Protein AF-A0A2U8VM61-F1 (afdb_monomer_lite)

Radius of gyration: 25.07 Å; chains: 1; bounding box: 56×44×72 Å

Secondary structure (DSSP, 8-state):
-HHHHHHHHHHHHHHHHHHHTTSTT---PPPPPHHHHHHHHHHHHHHHHHHHHHHS-HHHHHHHHHHHHHHHHHHHTSPP-----PPP-----TTTTS-TTS-----

pLDDT: mean 72.66, std 9.45, range [46.72, 91.75]

Sequence (107 aa):
MSFLLRALLVIGVLSYLALKRGEPGTAAPALPSADAVAAALAAAAPAAIQAGAAALPPETRERVAREALAGLIRRAAQPVPELPEPASRDTLSATDRAPAWRGIEAR

Organism: NCBI:txid2202828

Foldseek 3Di:
DVVVVVVVVVVVVVVVVVVVVPDPDDDDDDDDDPVRVVVVCVVCVVVVVVVVLVVDDPVVNVVVVVVVVVVVVVVVPDPDPPDPDPPPPPPDDPVNVDPPPPDDPDD

Structure (mmCIF, N/CA/C/O backbone):
data_AF-A0A2U8VM61-F1
#
_entry.id   AF-A0A2U8VM61-F1
#
loop_
_atom_site.group_PDB
_atom_site.id
_atom_site.type_symbol
_atom_site.label_atom_id
_atom_site.label_alt_id
_atom_site.label_comp_id
_atom_site.label_asym_id
_atom_site.label_entity_id
_atom_site.label_seq_id
_atom_site.pdbx_PDB_ins_code
_atom_site.Cartn_x
_atom_site.Cartn_y
_atom_site.Cartn_z
_atom_site.occupancy
_atom_site.B_iso_or_equiv
_atom_site.auth_seq_id
_atom_site.auth_comp_id
_atom_site.auth_asym_id
_atom_site.auth_atom_id
_atom_site.pdbx_PDB_model_num
ATOM 1 N N . MET A 1 1 ? -8.334 -13.292 -4.483 1.00 53.03 1 MET A N 1
ATOM 2 C CA . MET A 1 1 ? -7.965 -12.444 -3.323 1.00 53.03 1 MET A CA 1
ATOM 3 C C . MET A 1 1 ? -7.426 -11.061 -3.715 1.00 53.03 1 MET A C 1
ATOM 5 O O . MET A 1 1 ? -7.712 -10.112 -3.002 1.00 53.03 1 MET A O 1
ATOM 9 N N . SER A 1 2 ? -6.714 -10.884 -4.841 1.00 72.62 2 SER A N 1
ATOM 10 C CA . SER A 1 2 ? -6.168 -9.563 -5.230 1.00 72.62 2 SER A CA 1
ATOM 11 C C . SER A 1 2 ? -7.210 -8.526 -5.684 1.00 72.62 2 SER A C 1
ATOM 13 O O . SER A 1 2 ? -6.924 -7.333 -5.650 1.00 72.62 2 SER A O 1
ATOM 15 N N . PHE A 1 3 ? -8.416 -8.952 -6.080 1.00 77.50 3 PHE A N 1
ATOM 16 C CA . PHE A 1 3 ? -9.480 -8.049 -6.539 1.00 77.50 3 PHE A CA 1
ATOM 17 C C . PHE A 1 3 ? -9.963 -7.094 -5.439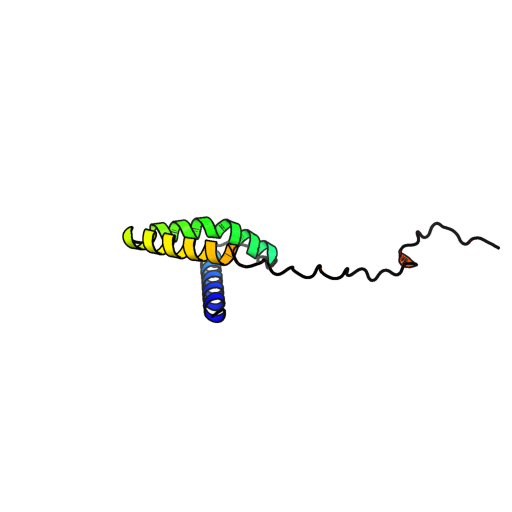 1.00 77.50 3 PHE A C 1
ATOM 19 O O . PHE A 1 3 ? -10.036 -5.894 -5.673 1.00 77.50 3 PHE A O 1
ATOM 26 N N . LEU A 1 4 ? -10.208 -7.603 -4.226 1.00 81.31 4 LEU A N 1
ATOM 27 C CA . LEU A 1 4 ? -10.630 -6.780 -3.085 1.00 81.31 4 LEU A CA 1
ATOM 28 C C . LEU A 1 4 ? -9.553 -5.766 -2.686 1.00 81.31 4 LEU A C 1
ATOM 30 O O . LEU A 1 4 ? -9.860 -4.614 -2.402 1.00 81.31 4 LEU A O 1
ATOM 34 N N . LEU A 1 5 ? -8.285 -6.181 -2.739 1.00 82.56 5 LEU A N 1
ATOM 35 C CA . LEU A 1 5 ? -7.132 -5.320 -2.473 1.00 82.56 5 LEU A CA 1
ATOM 36 C C . LEU A 1 5 ? -7.015 -4.193 -3.510 1.00 82.56 5 LEU A C 1
ATOM 38 O O . LEU A 1 5 ? -6.820 -3.036 -3.150 1.00 82.56 5 LEU A O 1
ATOM 42 N N . ARG A 1 6 ? -7.201 -4.515 -4.796 1.00 81.00 6 ARG A N 1
ATOM 43 C CA . ARG A 1 6 ? -7.240 -3.526 -5.884 1.00 81.00 6 ARG A CA 1
ATOM 44 C C . ARG A 1 6 ? -8.431 -2.579 -5.751 1.00 81.00 6 ARG A C 1
ATOM 46 O O . ARG A 1 6 ? -8.260 -1.382 -5.937 1.00 81.00 6 ARG A O 1
ATOM 53 N N . ALA A 1 7 ? -9.606 -3.093 -5.393 1.00 83.88 7 ALA A N 1
ATOM 54 C CA . ALA A 1 7 ? -10.804 -2.284 -5.196 1.00 83.88 7 ALA A CA 1
ATOM 55 C C . ALA A 1 7 ? -10.631 -1.295 -4.034 1.00 83.88 7 ALA A C 1
ATOM 57 O O . ALA A 1 7 ? -10.871 -0.106 -4.214 1.00 83.88 7 ALA A O 1
ATOM 58 N N . LEU A 1 8 ? -10.135 -1.755 -2.880 1.00 88.94 8 LEU A N 1
ATOM 59 C CA . LEU A 1 8 ? -9.836 -0.890 -1.734 1.00 88.94 8 LEU A CA 1
ATOM 60 C C . LEU A 1 8 ? -8.800 0.186 -2.077 1.00 88.94 8 LEU A C 1
ATOM 62 O O . LEU A 1 8 ? -8.976 1.340 -1.692 1.00 88.94 8 LEU A O 1
ATOM 66 N N . LEU A 1 9 ? -7.762 -0.165 -2.846 1.00 91.75 9 LEU A N 1
ATOM 67 C CA . LEU A 1 9 ? -6.761 0.793 -3.317 1.00 91.75 9 LEU A CA 1
ATOM 68 C C . LEU A 1 9 ? -7.395 1.883 -4.198 1.00 91.75 9 LEU A C 1
ATOM 70 O O . LEU A 1 9 ? -7.168 3.068 -3.971 1.00 91.75 9 LEU A O 1
ATOM 74 N N . VAL A 1 10 ? -8.217 1.492 -5.177 1.00 90.56 10 VAL A N 1
ATOM 75 C CA . VAL A 1 10 ? -8.906 2.425 -6.085 1.00 90.56 10 VAL A CA 1
ATOM 76 C C . VAL A 1 10 ? -9.850 3.343 -5.312 1.00 90.56 10 VAL A C 1
ATOM 78 O O . VAL A 1 10 ? -9.832 4.554 -5.523 1.00 90.56 10 VAL A O 1
ATOM 81 N N . ILE A 1 11 ? -10.634 2.787 -4.386 1.00 85.81 11 ILE A N 1
ATOM 82 C CA . ILE A 1 11 ? -11.560 3.554 -3.545 1.00 85.81 11 ILE A CA 1
ATOM 83 C C . ILE A 1 11 ? -10.788 4.582 -2.704 1.00 85.81 11 ILE A C 1
ATOM 85 O O . ILE A 1 11 ? -11.167 5.751 -2.671 1.00 85.81 11 ILE A O 1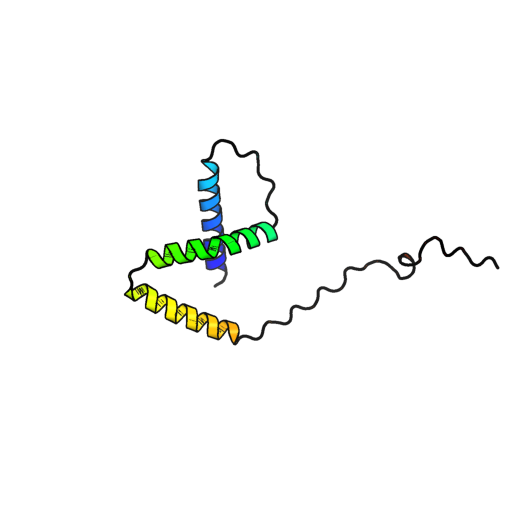
ATOM 89 N N . GLY A 1 12 ? -9.666 4.188 -2.093 1.00 87.19 12 GLY A N 1
ATOM 90 C CA . GLY A 1 12 ? -8.815 5.095 -1.319 1.00 87.19 12 GLY A CA 1
ATOM 91 C C . GLY A 1 12 ? -8.229 6.240 -2.152 1.00 87.19 12 GLY A C 1
ATOM 92 O O . GLY A 1 12 ? -8.288 7.397 -1.735 1.00 87.19 12 GLY A O 1
ATOM 93 N N . VAL A 1 13 ? -7.720 5.943 -3.354 1.00 88.38 13 VAL A N 1
ATOM 94 C CA . VAL A 1 13 ? -7.170 6.955 -4.277 1.00 88.38 13 VAL A CA 1
ATOM 95 C C . VAL A 1 13 ? -8.245 7.953 -4.711 1.00 88.38 13 VAL A C 1
ATOM 97 O O . VAL A 1 13 ? -8.001 9.160 -4.695 1.00 88.38 13 VAL A O 1
ATOM 100 N N . LEU A 1 14 ? -9.443 7.476 -5.059 1.00 82.25 14 LEU A N 1
ATOM 101 C CA . LEU A 1 14 ? -10.556 8.343 -5.454 1.00 82.25 14 LEU A CA 1
ATOM 102 C C . LEU A 1 14 ? -11.014 9.247 -4.302 1.00 82.25 14 LEU A C 1
ATOM 104 O O . LEU A 1 14 ? -11.244 10.434 -4.526 1.00 82.25 14 LEU A O 1
ATOM 108 N N . SER A 1 15 ? -11.081 8.731 -3.070 1.00 77.88 15 SER A N 1
ATOM 109 C CA . SER A 1 15 ? -11.381 9.545 -1.883 1.00 77.88 15 SER A CA 1
ATOM 110 C C . SER A 1 15 ? -10.319 10.615 -1.627 1.00 77.88 15 SER A C 1
ATOM 112 O O . SER A 1 15 ? -10.666 11.761 -1.348 1.00 77.88 15 SER A O 1
ATOM 114 N N . TYR A 1 16 ? -9.033 10.282 -1.759 1.00 80.81 16 TYR A N 1
ATOM 115 C CA . TYR A 1 16 ? -7.947 11.253 -1.603 1.00 80.81 16 TYR A CA 1
ATOM 116 C C . TYR A 1 16 ? -8.015 12.368 -2.656 1.00 80.81 16 TYR A C 1
ATOM 118 O O . TYR A 1 16 ? -7.913 13.550 -2.324 1.00 80.81 16 TYR A O 1
ATOM 126 N N . LEU A 1 17 ? -8.247 12.004 -3.921 1.00 79.50 17 LEU A N 1
ATOM 127 C CA . LEU A 1 17 ? -8.427 12.974 -5.002 1.00 79.50 17 LEU A CA 1
ATOM 128 C C . LEU A 1 17 ? -9.662 13.851 -4.779 1.00 79.50 17 LEU A C 1
ATOM 130 O O . LEU A 1 17 ? -9.601 15.049 -5.044 1.00 79.50 17 LEU A O 1
ATOM 134 N N . ALA A 1 18 ? -10.755 13.292 -4.256 1.00 77.31 18 ALA A N 1
ATOM 135 C CA . ALA A 1 18 ? -11.942 14.061 -3.897 1.00 77.31 18 ALA A CA 1
ATOM 136 C C . ALA A 1 18 ? -11.647 15.093 -2.795 1.00 77.31 18 ALA A C 1
ATOM 138 O O . ALA A 1 18 ? -12.078 16.237 -2.924 1.00 77.31 18 ALA A O 1
ATOM 139 N N . LEU A 1 19 ? -10.859 14.733 -1.771 1.00 75.31 19 LEU A N 1
ATOM 1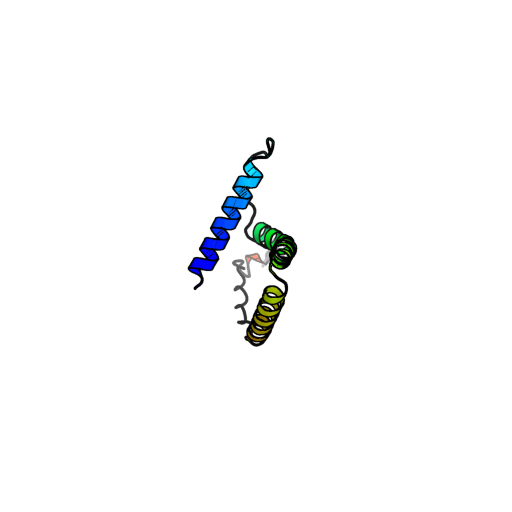40 C CA . LEU A 1 19 ? -10.394 15.689 -0.757 1.00 75.31 19 LEU A CA 1
ATOM 141 C C . LEU A 1 19 ? -9.527 16.796 -1.367 1.00 75.31 19 LEU A C 1
ATOM 143 O O . LEU A 1 19 ? -9.682 17.964 -1.020 1.00 75.31 19 LEU A O 1
ATOM 147 N N . LYS A 1 20 ? -8.625 16.448 -2.290 1.00 70.19 20 LYS A N 1
ATOM 148 C CA . LYS A 1 20 ? -7.720 17.416 -2.927 1.00 70.19 20 LYS A CA 1
ATOM 149 C C . LYS A 1 20 ? -8.421 18.362 -3.898 1.00 70.19 20 LYS A C 1
ATOM 151 O O . LYS A 1 20 ? -7.999 19.503 -4.042 1.00 70.19 20 LYS A O 1
ATOM 156 N N . ARG A 1 21 ? -9.525 17.929 -4.510 1.00 61.28 21 ARG A N 1
ATOM 157 C CA . ARG A 1 21 ? -10.342 18.747 -5.420 1.00 61.28 21 ARG A CA 1
ATOM 158 C C . ARG A 1 21 ? -11.039 19.927 -4.730 1.00 61.28 21 ARG A C 1
ATOM 160 O O . ARG A 1 21 ? -11.487 20.835 -5.421 1.00 61.28 21 ARG A O 1
ATOM 167 N N . GLY A 1 22 ? -11.145 19.900 -3.400 1.00 59.34 22 GLY A N 1
ATOM 168 C CA . GLY A 1 22 ? -11.713 20.980 -2.595 1.00 59.34 22 GLY A CA 1
ATOM 169 C C . GLY A 1 22 ? -10.774 22.167 -2.347 1.00 59.34 22 GLY A C 1
ATOM 170 O O . GLY A 1 22 ? -11.242 23.172 -1.823 1.00 59.34 22 GLY A O 1
ATOM 171 N N . GLU A 1 23 ? -9.485 22.090 -2.710 1.00 56.88 23 GLU A N 1
ATOM 172 C CA . GLU A 1 23 ? -8.564 23.235 -2.620 1.00 56.88 23 GLU A CA 1
ATOM 173 C C . GLU A 1 23 ? -8.653 24.106 -3.893 1.00 56.88 23 GLU A C 1
ATOM 175 O O . GLU A 1 23 ? -8.235 23.668 -4.970 1.00 56.88 23 GLU A O 1
ATOM 180 N N . PRO A 1 24 ? -9.183 25.344 -3.819 1.00 46.72 24 PRO A N 1
ATOM 181 C CA . PRO A 1 24 ? -9.267 26.228 -4.976 1.00 46.72 24 PRO A CA 1
ATOM 182 C C . PRO A 1 24 ? -7.871 26.766 -5.322 1.00 46.72 24 PRO A C 1
ATOM 184 O O . PRO A 1 24 ? -7.344 27.626 -4.623 1.00 46.72 24 PRO A O 1
ATOM 187 N N . GLY A 1 25 ? -7.267 26.269 -6.408 1.00 55.59 25 GLY A N 1
ATOM 188 C CA . GLY A 1 25 ? -6.043 26.864 -6.970 1.00 55.59 25 GLY A CA 1
ATOM 189 C C . GLY A 1 25 ? -5.040 25.920 -7.634 1.00 55.59 25 GLY A C 1
ATOM 190 O O . GLY A 1 25 ? -4.046 26.396 -8.177 1.00 55.59 25 GLY A O 1
ATOM 191 N N . THR A 1 26 ? -5.249 24.603 -7.636 1.00 54.34 26 THR A N 1
ATOM 192 C CA . THR A 1 26 ? -4.301 23.690 -8.293 1.00 54.34 26 THR A CA 1
ATOM 193 C C . THR A 1 26 ? -4.561 23.618 -9.798 1.00 54.34 26 THR A C 1
ATOM 195 O O . THR A 1 26 ? -5.543 23.034 -10.255 1.00 54.34 26 THR A O 1
ATOM 198 N N . ALA A 1 27 ? -3.662 24.229 -10.577 1.00 58.06 27 ALA A N 1
ATOM 199 C CA . ALA A 1 27 ? -3.549 24.018 -12.018 1.00 58.06 27 ALA A CA 1
ATOM 200 C C . ALA A 1 27 ? -3.520 22.512 -12.339 1.00 58.06 27 ALA A C 1
ATOM 202 O O . ALA A 1 27 ? -2.992 21.723 -11.554 1.00 58.06 27 ALA A O 1
ATOM 203 N N . ALA A 1 28 ? -4.109 22.131 -13.479 1.00 59.50 28 ALA A N 1
ATOM 204 C CA . ALA A 1 28 ? -4.299 20.738 -13.881 1.00 59.50 28 ALA A CA 1
ATOM 205 C C . ALA A 1 28 ? -3.011 19.911 -13.671 1.00 59.50 28 ALA A C 1
ATOM 207 O O . ALA A 1 28 ? -1.998 20.196 -14.317 1.00 59.50 28 ALA A O 1
ATOM 208 N N . PRO A 1 29 ? -3.015 18.917 -12.762 1.00 57.19 29 PRO A N 1
ATOM 209 C CA . PRO A 1 29 ? -1.806 18.179 -12.451 1.00 57.19 29 PRO A CA 1
ATOM 210 C C . PRO A 1 29 ? -1.444 17.284 -13.634 1.00 57.19 29 PRO A C 1
ATOM 212 O O . PRO A 1 29 ? -2.276 16.524 -14.135 1.00 57.19 29 PRO A O 1
ATOM 215 N N . ALA A 1 30 ? -0.184 17.354 -14.064 1.00 63.56 30 ALA A N 1
ATOM 216 C CA . ALA A 1 30 ? 0.404 16.300 -14.876 1.00 63.56 30 ALA A CA 1
ATOM 217 C C . ALA A 1 30 ? 0.216 14.965 -14.137 1.00 63.56 30 ALA A C 1
ATOM 219 O O . ALA A 1 30 ? 0.447 14.892 -12.927 1.00 63.56 30 ALA A O 1
ATOM 220 N N . LEU A 1 31 ? -0.246 13.931 -14.847 1.00 64.19 31 LEU A N 1
ATOM 221 C CA . LEU A 1 31 ? -0.459 12.614 -14.250 1.00 64.19 31 LEU A CA 1
ATOM 222 C C . LEU A 1 31 ? 0.871 12.132 -13.644 1.00 64.19 31 LEU A C 1
ATOM 224 O O . LEU A 1 31 ? 1.857 12.025 -14.379 1.00 64.19 31 LEU A O 1
ATOM 228 N N . PRO A 1 32 ? 0.931 11.875 -12.326 1.00 66.50 32 PRO A N 1
ATOM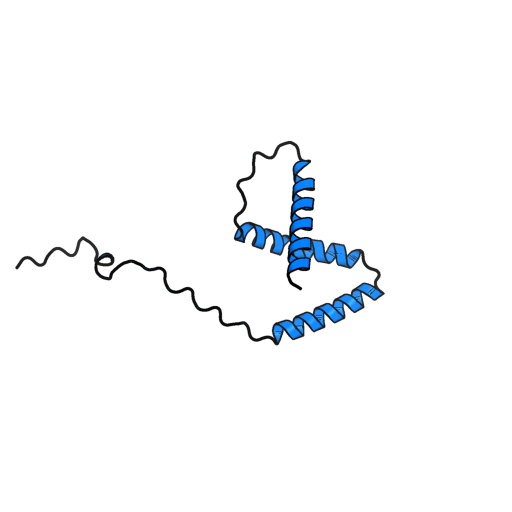 229 C CA . PRO A 1 32 ? 2.157 11.414 -11.697 1.00 66.50 32 PRO A CA 1
ATOM 230 C C . PRO A 1 32 ? 2.543 10.052 -12.277 1.00 66.50 32 PRO A C 1
ATOM 232 O O . PRO A 1 32 ? 1.684 9.201 -12.522 1.00 66.50 32 PRO A O 1
ATOM 235 N N . SER A 1 33 ? 3.841 9.843 -12.502 1.00 71.94 33 SER A N 1
ATOM 236 C CA . SER A 1 33 ? 4.351 8.540 -12.924 1.00 71.94 33 SER A CA 1
ATOM 237 C C . SER A 1 33 ? 4.018 7.474 -11.876 1.00 71.94 33 SER A C 1
ATOM 239 O O . SER A 1 33 ? 3.895 7.771 -10.685 1.00 71.94 33 SER A O 1
ATOM 241 N N . ALA A 1 34 ? 3.885 6.216 -12.307 1.00 71.25 34 ALA A N 1
ATOM 242 C CA . ALA A 1 34 ? 3.597 5.104 -11.400 1.00 71.25 34 ALA A CA 1
ATOM 243 C C . ALA A 1 34 ? 4.618 5.018 -10.247 1.00 71.25 34 ALA A C 1
ATOM 245 O O . ALA A 1 34 ? 4.230 4.767 -9.107 1.00 71.25 34 ALA A O 1
ATOM 246 N N . ASP A 1 35 ? 5.887 5.330 -10.522 1.00 71.62 35 ASP A N 1
ATOM 247 C CA . ASP A 1 35 ? 6.951 5.381 -9.515 1.00 71.62 35 ASP A CA 1
ATOM 248 C C . ASP A 1 35 ? 6.774 6.536 -8.524 1.00 71.62 35 ASP A C 1
ATOM 250 O O . ASP A 1 35 ? 6.970 6.353 -7.324 1.00 71.62 35 ASP A O 1
ATOM 254 N N . ALA A 1 36 ? 6.337 7.712 -8.987 1.00 74.69 36 ALA A N 1
ATOM 255 C CA . ALA A 1 36 ? 6.046 8.843 -8.108 1.00 74.69 36 ALA A CA 1
ATOM 256 C C . ALA A 1 36 ? 4.850 8.549 -7.190 1.00 74.69 36 ALA A C 1
ATOM 258 O O . ALA A 1 36 ? 4.873 8.896 -6.009 1.00 74.69 36 ALA A O 1
ATOM 259 N N . VAL A 1 37 ? 3.827 7.856 -7.703 1.00 75.56 37 VAL A N 1
ATOM 260 C CA . VAL A 1 37 ? 2.684 7.398 -6.898 1.00 75.56 37 VAL A CA 1
ATOM 261 C C . VAL A 1 37 ? 3.121 6.342 -5.883 1.00 75.56 37 VAL A C 1
ATOM 263 O O . VAL A 1 37 ? 2.725 6.418 -4.721 1.00 75.56 37 VAL A O 1
ATOM 266 N N . ALA A 1 38 ? 3.963 5.385 -6.282 1.00 71.06 38 ALA A N 1
ATOM 267 C CA . ALA A 1 38 ? 4.485 4.357 -5.386 1.00 71.06 38 ALA A CA 1
ATOM 268 C C . ALA A 1 38 ? 5.359 4.954 -4.271 1.00 71.06 38 ALA A C 1
ATOM 270 O O . ALA A 1 38 ? 5.197 4.587 -3.108 1.00 71.06 38 ALA A O 1
ATOM 271 N N . ALA A 1 39 ? 6.226 5.915 -4.598 1.00 71.81 39 ALA A N 1
ATOM 272 C CA . ALA A 1 39 ? 7.070 6.612 -3.630 1.00 71.81 39 ALA A CA 1
ATOM 273 C C . ALA A 1 39 ? 6.246 7.468 -2.655 1.00 71.81 39 ALA A C 1
ATOM 275 O O . ALA A 1 39 ? 6.462 7.409 -1.444 1.00 71.81 39 ALA A O 1
ATOM 276 N N . ALA A 1 40 ? 5.257 8.213 -3.156 1.00 72.44 40 ALA A N 1
ATOM 277 C CA . ALA A 1 40 ? 4.356 9.001 -2.316 1.00 72.44 40 ALA A CA 1
ATOM 278 C C . ALA A 1 40 ? 3.513 8.110 -1.389 1.00 72.44 40 ALA A C 1
ATOM 280 O O . ALA A 1 40 ? 3.339 8.422 -0.211 1.00 72.44 40 ALA A O 1
ATOM 281 N N . LEU A 1 41 ? 3.036 6.967 -1.893 1.00 73.50 41 LEU A N 1
ATOM 282 C CA . LEU A 1 41 ? 2.318 5.980 -1.092 1.00 73.50 41 LEU A CA 1
ATOM 283 C C . LEU A 1 41 ? 3.224 5.361 -0.022 1.00 73.50 41 LEU A C 1
ATOM 285 O O . LEU A 1 41 ? 2.803 5.245 1.124 1.00 73.50 41 LEU A O 1
ATOM 289 N N . ALA A 1 42 ? 4.465 5.009 -0.362 1.00 72.56 42 ALA A N 1
ATOM 290 C CA . ALA A 1 42 ? 5.436 4.479 0.592 1.00 72.56 42 ALA A CA 1
ATOM 291 C C . ALA A 1 42 ? 5.772 5.491 1.701 1.00 72.56 42 ALA A C 1
ATOM 293 O O . ALA A 1 42 ? 5.927 5.098 2.854 1.00 72.56 42 ALA A O 1
ATOM 294 N N . ALA A 1 43 ? 5.822 6.785 1.376 1.00 73.69 43 ALA A N 1
ATOM 295 C CA . ALA A 1 43 ? 6.049 7.852 2.350 1.00 73.69 43 ALA A CA 1
ATOM 296 C C . ALA A 1 43 ? 4.828 8.119 3.253 1.00 73.69 43 ALA A C 1
ATOM 298 O O . ALA A 1 43 ? 4.989 8.410 4.437 1.00 73.69 43 ALA A O 1
ATOM 299 N N . ALA A 1 44 ? 3.606 8.010 2.720 1.00 72.00 44 ALA A N 1
ATOM 300 C CA . ALA A 1 44 ? 2.369 8.303 3.453 1.00 72.00 44 ALA A CA 1
ATOM 301 C C . ALA A 1 44 ? 1.798 7.100 4.228 1.00 72.00 44 ALA A C 1
ATOM 303 O O . ALA A 1 44 ? 1.101 7.277 5.231 1.00 72.00 44 ALA A O 1
ATOM 304 N N . ALA A 1 45 ? 2.095 5.873 3.792 1.00 72.31 45 ALA A N 1
ATOM 305 C CA . ALA A 1 45 ? 1.591 4.645 4.403 1.00 72.31 45 ALA A CA 1
ATOM 306 C C . ALA A 1 45 ? 1.914 4.513 5.905 1.00 72.31 45 ALA A C 1
ATOM 308 O O . ALA A 1 45 ? 1.002 4.157 6.652 1.00 72.31 45 ALA A O 1
ATOM 309 N N . PRO A 1 46 ? 3.127 4.834 6.404 1.00 73.56 46 PRO A N 1
ATOM 310 C CA . PRO A 1 46 ? 3.446 4.702 7.823 1.00 73.56 46 PRO A CA 1
ATOM 311 C C . PRO A 1 46 ? 2.534 5.556 8.708 1.00 73.56 46 PRO A C 1
ATOM 313 O O . PRO A 1 46 ? 2.005 5.065 9.702 1.00 73.56 46 PRO A O 1
ATOM 316 N N . ALA A 1 47 ? 2.291 6.811 8.323 1.00 73.06 47 ALA A N 1
ATOM 317 C CA . ALA A 1 47 ? 1.438 7.726 9.078 1.00 73.06 47 ALA A CA 1
ATOM 318 C C . ALA A 1 47 ? -0.034 7.281 9.077 1.00 73.06 47 ALA A C 1
ATOM 320 O O . ALA A 1 47 ? -0.686 7.300 10.121 1.00 73.06 47 ALA A O 1
ATOM 321 N N . ALA A 1 48 ? -0.546 6.820 7.932 1.00 72.62 48 ALA A N 1
ATOM 322 C CA . ALA A 1 48 ? -1.915 6.317 7.822 1.00 72.62 48 ALA A CA 1
ATOM 323 C C . ALA A 1 48 ? -2.131 5.027 8.636 1.00 72.62 48 ALA A C 1
ATOM 325 O O . ALA A 1 48 ? -3.155 4.875 9.303 1.00 72.62 48 ALA A O 1
ATOM 326 N N . ILE A 1 49 ? -1.148 4.121 8.627 1.00 77.62 49 ILE A N 1
ATOM 327 C CA . ILE A 1 49 ? -1.178 2.885 9.420 1.00 77.62 49 ILE A CA 1
ATOM 328 C C . ILE A 1 49 ? -1.155 3.211 10.915 1.00 77.62 49 ILE A C 1
ATOM 330 O O . ILE A 1 49 ? -1.951 2.653 11.666 1.00 77.62 49 ILE A O 1
ATOM 334 N N . GLN A 1 50 ? -0.297 4.138 11.350 1.00 74.81 50 GLN A N 1
ATOM 335 C CA . GLN A 1 50 ? -0.224 4.548 12.755 1.00 74.81 50 GLN A CA 1
ATOM 336 C C . GLN A 1 50 ? -1.521 5.213 13.232 1.00 74.81 50 GLN A C 1
ATOM 338 O O . GLN A 1 50 ? -2.005 4.904 14.319 1.00 74.81 50 GLN A O 1
ATOM 343 N N . ALA A 1 51 ? -2.133 6.065 12.405 1.00 75.88 51 ALA A N 1
ATOM 344 C CA . ALA A 1 51 ? -3.416 6.687 12.723 1.00 75.88 51 ALA A CA 1
ATOM 345 C C . ALA A 1 51 ? -4.550 5.650 12.841 1.00 75.88 51 ALA A C 1
ATOM 347 O O . ALA A 1 51 ? -5.339 5.697 13.784 1.00 75.88 51 ALA A O 1
ATOM 348 N N . GLY A 1 52 ? -4.599 4.668 11.933 1.00 73.06 52 GLY A N 1
ATOM 349 C CA . GLY A 1 52 ? -5.565 3.566 11.999 1.00 73.06 52 GLY A CA 1
ATOM 350 C C . GLY A 1 52 ? -5.340 2.641 13.201 1.00 73.06 52 GLY A C 1
ATOM 351 O O . GLY A 1 52 ? -6.296 2.231 13.855 1.00 73.06 52 GLY A O 1
ATOM 352 N N . ALA A 1 53 ? -4.080 2.366 13.548 1.00 73.69 53 ALA A N 1
ATOM 353 C CA . ALA A 1 53 ? -3.720 1.590 14.732 1.00 73.69 53 ALA A CA 1
ATOM 354 C C . ALA A 1 53 ? -4.123 2.309 16.029 1.00 73.69 53 ALA A C 1
ATOM 356 O O . ALA A 1 53 ? -4.648 1.678 16.945 1.00 73.69 53 ALA A O 1
ATOM 357 N N . ALA A 1 54 ? -3.943 3.631 16.092 1.00 77.94 54 ALA A N 1
ATOM 358 C CA . ALA A 1 54 ? -4.326 4.458 17.234 1.00 77.94 54 ALA A CA 1
ATOM 359 C C . ALA A 1 54 ? -5.850 4.601 17.420 1.00 77.94 54 ALA A C 1
ATOM 361 O O . ALA A 1 54 ? -6.293 4.924 18.521 1.00 77.94 54 ALA A O 1
ATOM 362 N N . ALA A 1 55 ? -6.654 4.330 16.390 1.00 78.88 55 ALA A N 1
ATOM 363 C CA . ALA A 1 55 ? -8.116 4.343 16.477 1.00 78.88 55 ALA A CA 1
ATOM 364 C C . ALA A 1 55 ? -8.714 3.027 17.021 1.00 78.88 55 ALA A C 1
ATOM 366 O O . ALA A 1 55 ? -9.882 2.992 17.401 1.00 78.88 55 ALA A O 1
ATOM 367 N N . LEU A 1 56 ? -7.933 1.942 17.073 1.00 76.56 56 LEU A N 1
ATOM 368 C CA . LEU A 1 56 ? -8.394 0.629 17.539 1.00 76.56 56 LEU A CA 1
ATOM 369 C C . LEU A 1 56 ? -8.315 0.498 19.075 1.00 76.56 56 LEU A C 1
ATOM 371 O O . LEU A 1 56 ? -7.399 1.069 19.676 1.00 76.56 56 LEU A O 1
ATOM 375 N N . PRO A 1 57 ? -9.198 -0.292 19.717 1.00 82.06 57 PRO A N 1
ATOM 376 C CA . PRO A 1 57 ? -9.073 -0.660 21.130 1.00 82.06 57 PRO A CA 1
ATOM 377 C C . PRO A 1 57 ? -7.759 -1.410 21.417 1.00 82.06 57 PRO A C 1
ATOM 379 O O . PRO A 1 57 ? -7.282 -2.148 20.543 1.00 82.06 57 PRO A O 1
ATOM 382 N N . PRO A 1 58 ? -7.160 -1.258 22.613 1.00 75.88 58 PRO A N 1
ATOM 383 C CA . PRO A 1 58 ? -5.831 -1.793 22.920 1.00 75.88 58 PRO A CA 1
ATOM 384 C C . PRO A 1 58 ? -5.743 -3.320 22.772 1.00 75.88 58 PRO A C 1
ATOM 386 O O . PRO A 1 58 ? -4.767 -3.825 22.219 1.00 75.88 58 PRO A O 1
ATOM 389 N N . GLU A 1 59 ? -6.799 -4.054 23.124 1.00 77.44 59 GLU A N 1
ATOM 390 C CA . GLU A 1 59 ? -6.879 -5.514 22.980 1.00 77.44 59 GLU A CA 1
ATOM 391 C C . GLU A 1 59 ? -6.851 -5.942 21.504 1.00 77.44 59 GLU A C 1
ATOM 393 O O . GLU A 1 59 ? -6.339 -7.006 21.146 1.00 77.44 59 GLU A O 1
ATOM 398 N N . THR A 1 60 ? -7.381 -5.094 20.618 1.00 79.31 60 THR A N 1
ATOM 399 C CA . THR A 1 60 ? -7.422 -5.358 19.173 1.00 79.31 60 THR A CA 1
ATOM 400 C C . THR A 1 60 ? -6.074 -5.047 18.527 1.00 79.31 60 THR A C 1
ATOM 402 O O . THR A 1 60 ? -5.643 -5.771 17.629 1.00 79.31 60 THR A O 1
ATOM 405 N N . ARG A 1 61 ? -5.358 -4.027 19.024 1.00 79.00 61 ARG A N 1
ATOM 406 C CA . ARG A 1 61 ? -4.011 -3.672 18.548 1.00 79.00 61 ARG A CA 1
ATOM 407 C C . ARG A 1 61 ? -3.024 -4.807 18.741 1.00 79.00 61 ARG A C 1
ATOM 409 O O . ARG A 1 61 ? -2.298 -5.128 17.807 1.00 79.00 61 ARG A O 1
ATOM 416 N N . GLU A 1 62 ? -3.011 -5.445 19.909 1.00 78.94 62 GLU A N 1
ATOM 417 C CA . GLU A 1 62 ? -2.085 -6.553 20.152 1.00 78.94 62 GLU A CA 1
ATOM 418 C C . GLU A 1 62 ? -2.361 -7.758 19.255 1.00 78.94 62 GLU A C 1
ATOM 420 O O . GLU A 1 62 ? -1.430 -8.412 18.781 1.00 78.94 62 GLU A O 1
ATOM 425 N N . ARG A 1 63 ? -3.641 -8.058 19.008 1.00 78.19 63 ARG A N 1
ATOM 426 C CA . ARG A 1 63 ? -4.030 -9.159 18.127 1.00 78.19 63 ARG A CA 1
ATOM 427 C C . ARG A 1 63 ? -3.597 -8.887 16.689 1.00 78.19 63 ARG A C 1
ATOM 429 O O . ARG A 1 63 ? -2.966 -9.747 16.080 1.00 78.19 63 ARG A O 1
ATOM 436 N N . VAL A 1 64 ? -3.840 -7.672 16.196 1.00 81.25 64 VAL A N 1
ATOM 437 C CA . VAL A 1 64 ? -3.391 -7.235 14.867 1.00 81.25 64 VAL A CA 1
ATOM 438 C C . VAL A 1 64 ? -1.864 -7.211 14.779 1.00 81.25 64 VAL A C 1
ATOM 440 O O . VAL A 1 64 ? -1.316 -7.672 13.785 1.00 81.25 64 VAL A O 1
ATOM 443 N N . ALA A 1 65 ? -1.157 -6.750 15.813 1.00 82.50 65 ALA A N 1
ATOM 444 C CA . ALA A 1 65 ? 0.306 -6.733 15.839 1.00 82.50 65 ALA A CA 1
ATOM 445 C C . ALA A 1 65 ? 0.898 -8.149 15.777 1.00 82.50 65 ALA A C 1
ATOM 447 O O . ALA A 1 65 ? 1.829 -8.396 15.009 1.00 82.50 65 ALA A O 1
ATOM 448 N N . ARG A 1 66 ? 0.329 -9.100 16.530 1.00 81.50 66 ARG A N 1
ATOM 449 C CA . ARG A 1 66 ? 0.740 -10.512 16.491 1.00 81.50 66 ARG A CA 1
ATOM 450 C C . ARG A 1 66 ? 0.481 -11.148 15.127 1.00 81.50 66 ARG A C 1
ATOM 452 O O . ARG A 1 66 ? 1.358 -11.829 14.598 1.00 81.50 66 ARG A O 1
ATOM 459 N N . GLU A 1 67 ? -0.687 -10.909 14.539 1.00 84.56 67 GLU A N 1
ATOM 460 C CA . GLU A 1 67 ? -1.032 -11.428 13.211 1.00 84.56 67 GLU A CA 1
ATOM 461 C C . GLU A 1 67 ? -0.165 -10.797 12.106 1.00 84.56 67 GLU A C 1
ATOM 463 O O . GLU A 1 67 ? 0.322 -11.507 11.223 1.00 84.56 67 GLU A O 1
ATOM 468 N N . ALA A 1 68 ? 0.116 -9.494 12.194 1.00 80.69 68 ALA A N 1
ATOM 469 C CA . ALA A 1 68 ? 1.004 -8.785 11.275 1.00 80.69 68 ALA A CA 1
ATOM 470 C C . ALA A 1 68 ? 2.444 -9.308 11.360 1.00 80.69 68 ALA A C 1
ATOM 472 O O . ALA A 1 68 ? 3.056 -9.587 10.329 1.00 80.69 68 ALA A O 1
ATOM 473 N N . LEU A 1 69 ? 2.968 -9.511 12.573 1.00 84.38 69 LEU A N 1
ATOM 474 C CA . LEU A 1 69 ? 4.301 -10.073 12.784 1.00 84.38 69 LEU A CA 1
ATOM 475 C C . LEU A 1 69 ? 4.406 -11.495 12.217 1.00 84.38 69 LEU A C 1
ATOM 477 O O . LEU A 1 69 ? 5.351 -11.804 11.493 1.00 84.38 69 LEU A O 1
ATOM 481 N N . ALA A 1 70 ? 3.413 -12.349 12.475 1.00 83.12 70 ALA A N 1
ATOM 482 C CA . ALA A 1 70 ? 3.370 -13.699 11.915 1.00 83.12 70 ALA A CA 1
ATOM 483 C C . ALA A 1 70 ? 3.301 -13.688 10.375 1.00 83.12 70 ALA A C 1
ATOM 485 O O . ALA A 1 70 ? 3.913 -14.531 9.713 1.00 83.12 70 ALA A O 1
ATOM 486 N N . GLY A 1 71 ? 2.587 -12.723 9.792 1.00 80.00 71 GLY A N 1
ATOM 487 C CA . GLY A 1 71 ? 2.549 -12.492 8.348 1.00 80.00 71 GLY A CA 1
ATOM 488 C C . GLY A 1 71 ? 3.901 -12.058 7.778 1.00 80.00 71 GLY A C 1
ATOM 489 O O . GLY A 1 71 ? 4.327 -12.589 6.752 1.00 80.00 71 GLY A O 1
ATOM 490 N N . LEU A 1 72 ? 4.604 -11.150 8.463 1.00 80.81 72 LEU A N 1
ATOM 491 C CA . LEU A 1 72 ? 5.939 -10.686 8.075 1.00 80.81 72 LEU A CA 1
ATOM 492 C C . LEU A 1 72 ? 6.970 -11.812 8.124 1.00 80.81 72 LEU A C 1
ATOM 494 O O . LEU A 1 72 ? 7.710 -11.980 7.161 1.00 80.81 72 LEU A O 1
ATOM 498 N N . ILE A 1 73 ? 6.970 -12.629 9.179 1.00 83.88 73 ILE A N 1
ATOM 499 C CA . ILE A 1 73 ? 7.856 -13.800 9.287 1.00 83.88 73 ILE A CA 1
ATOM 500 C C . ILE A 1 73 ? 7.596 -14.766 8.128 1.00 83.88 73 ILE A C 1
ATOM 502 O O . ILE A 1 73 ? 8.528 -15.219 7.466 1.00 83.88 73 ILE A O 1
ATOM 506 N N . ARG A 1 74 ? 6.323 -15.038 7.819 1.00 77.81 74 ARG A N 1
ATOM 507 C CA . ARG A 1 74 ? 5.947 -15.921 6.707 1.00 77.81 74 ARG A CA 1
ATOM 508 C C . ARG A 1 74 ? 6.370 -15.358 5.350 1.00 77.81 74 ARG A C 1
ATOM 510 O O . ARG A 1 74 ? 6.778 -16.129 4.490 1.00 77.81 74 ARG A O 1
ATOM 517 N N . ARG A 1 75 ? 6.273 -14.039 5.155 1.00 75.88 75 ARG A N 1
ATOM 518 C CA . ARG A 1 75 ? 6.711 -13.339 3.937 1.00 75.88 75 ARG A CA 1
ATOM 519 C C . ARG A 1 75 ? 8.233 -13.329 3.809 1.00 75.88 75 ARG A C 1
ATOM 521 O O . ARG A 1 75 ? 8.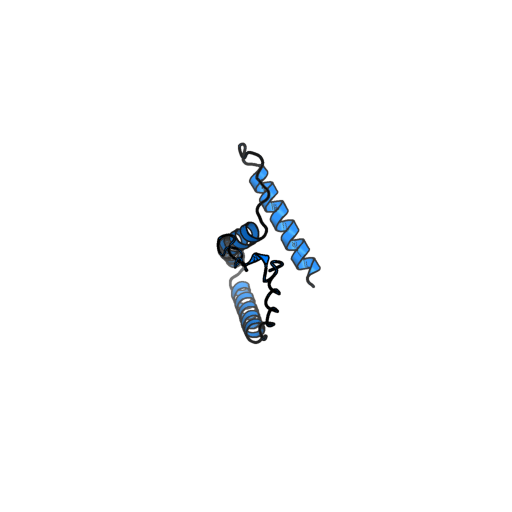722 -13.545 2.712 1.00 75.88 75 ARG A O 1
ATOM 528 N N . ALA A 1 76 ? 8.957 -13.103 4.901 1.00 78.56 76 ALA A N 1
ATOM 529 C CA . ALA A 1 76 ? 10.418 -13.121 4.928 1.00 78.56 76 ALA A CA 1
ATOM 530 C C . ALA A 1 76 ? 10.982 -14.530 4.688 1.00 78.56 76 ALA A C 1
ATOM 532 O O . ALA A 1 76 ? 12.041 -14.676 4.093 1.00 78.56 76 ALA A O 1
ATOM 533 N N . ALA A 1 77 ? 10.246 -15.565 5.103 1.00 75.62 77 ALA A N 1
ATOM 534 C CA . ALA A 1 77 ? 10.568 -16.957 4.809 1.00 75.62 77 ALA A CA 1
ATOM 535 C C . ALA A 1 77 ? 10.229 -17.382 3.367 1.00 75.62 77 ALA A C 1
ATOM 537 O O . ALA A 1 77 ? 10.562 -18.499 2.976 1.00 75.62 77 ALA A O 1
ATOM 538 N N . GLN A 1 78 ? 9.550 -16.542 2.573 1.00 74.94 78 GLN A N 1
ATOM 539 C CA . GLN A 1 78 ? 9.373 -16.825 1.150 1.00 74.94 78 GLN A CA 1
ATOM 540 C C . GLN A 1 78 ? 10.655 -16.449 0.403 1.00 74.94 78 GLN A C 1
ATOM 542 O O . GLN A 1 78 ? 11.112 -15.312 0.542 1.00 74.94 78 GLN A O 1
ATOM 547 N N . PRO A 1 79 ? 11.216 -17.355 -0.416 1.00 62.00 79 PRO A N 1
ATOM 548 C CA . PRO A 1 79 ? 12.306 -16.991 -1.303 1.00 62.00 79 PRO A CA 1
ATOM 549 C C . PRO A 1 79 ? 11.829 -15.860 -2.217 1.00 62.00 79 PRO A C 1
ATOM 551 O O . PRO A 1 79 ? 10.746 -15.936 -2.806 1.00 62.00 79 PRO A O 1
ATOM 554 N N . VAL A 1 80 ? 12.619 -14.788 -2.293 1.00 65.69 80 VAL A N 1
ATOM 555 C CA . VAL A 1 80 ? 12.386 -13.716 -3.261 1.00 65.69 80 VAL A CA 1
ATOM 556 C C . VAL A 1 80 ? 12.469 -14.371 -4.639 1.00 65.69 80 VAL A C 1
ATOM 558 O O . VAL A 1 80 ? 13.496 -14.980 -4.935 1.00 65.69 80 VAL A O 1
ATOM 561 N N . PRO A 1 81 ? 11.408 -14.327 -5.466 1.00 64.12 81 PRO A N 1
ATOM 562 C CA . PRO A 1 81 ? 11.529 -14.791 -6.834 1.00 64.12 81 PRO A CA 1
ATOM 563 C C . PRO A 1 81 ? 12.592 -13.921 -7.500 1.00 64.12 81 PRO A C 1
ATOM 565 O O . PRO A 1 81 ? 12.415 -12.705 -7.585 1.00 64.12 81 PRO A O 1
ATOM 568 N N . GLU A 1 82 ? 13.701 -14.548 -7.894 1.00 62.28 82 GLU A N 1
ATOM 569 C CA . GLU A 1 82 ? 14.724 -13.975 -8.766 1.00 62.28 82 GLU A CA 1
ATOM 570 C C . GLU A 1 82 ? 13.983 -13.293 -9.922 1.00 62.28 82 GLU A C 1
ATOM 572 O O . GLU A 1 82 ? 13.373 -13.964 -10.762 1.00 62.28 82 GLU A O 1
ATOM 577 N N . L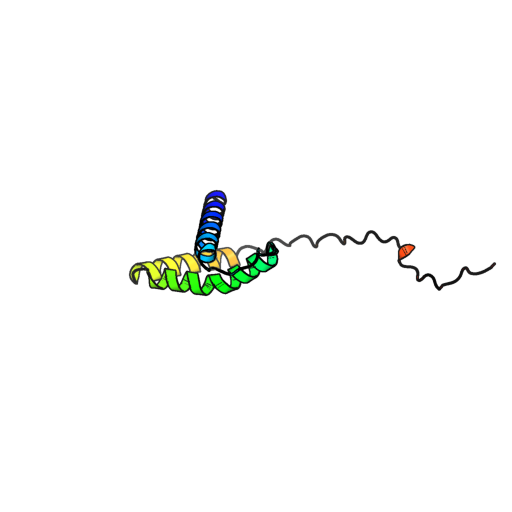EU A 1 83 ? 13.921 -11.958 -9.910 1.00 59.12 83 LEU A N 1
ATOM 578 C CA . LEU A 1 83 ? 13.390 -11.239 -11.055 1.00 59.12 83 LEU A CA 1
ATOM 579 C C . LEU A 1 83 ? 14.350 -11.544 -12.205 1.00 59.12 83 LEU A C 1
ATOM 581 O O . LEU A 1 83 ? 15.543 -11.284 -12.046 1.00 59.12 83 LEU A O 1
ATOM 585 N N . PRO A 1 84 ? 13.878 -12.093 -13.339 1.00 66.56 84 PRO A N 1
ATOM 586 C CA . PRO A 1 84 ? 14.739 -12.215 -14.496 1.00 66.56 84 PRO A CA 1
ATOM 587 C C . PRO A 1 84 ? 15.236 -10.811 -14.836 1.00 66.56 84 PRO A C 1
ATOM 589 O O . PRO A 1 84 ? 14.425 -9.913 -15.084 1.00 66.56 84 PRO A O 1
ATOM 592 N N . GLU A 1 85 ? 16.558 -10.630 -14.774 1.00 65.69 85 GLU A N 1
ATOM 593 C CA . GLU A 1 85 ? 17.254 -9.434 -15.245 1.00 65.69 85 GLU A CA 1
ATOM 594 C C . GLU A 1 85 ? 16.616 -9.016 -16.578 1.00 65.69 85 GLU A C 1
ATOM 596 O O . GLU A 1 85 ? 16.510 -9.851 -17.489 1.00 65.69 85 GLU A O 1
ATOM 601 N N . PRO A 1 86 ? 16.101 -7.779 -16.696 1.00 68.56 86 PRO A N 1
ATOM 602 C CA . PRO A 1 86 ? 15.470 -7.349 -17.927 1.00 68.56 86 PRO A CA 1
ATOM 603 C C . PRO A 1 86 ? 16.502 -7.470 -19.045 1.00 68.56 86 PRO A C 1
ATOM 605 O O . PRO A 1 86 ? 17.545 -6.819 -19.005 1.00 68.56 86 PRO A O 1
ATOM 608 N N . ALA A 1 87 ? 16.215 -8.324 -20.033 1.00 70.38 87 ALA A N 1
ATOM 609 C CA . ALA A 1 87 ? 17.089 -8.522 -21.179 1.00 70.38 87 ALA A CA 1
ATOM 610 C C . ALA A 1 87 ? 17.483 -7.155 -21.753 1.00 70.38 87 ALA A C 1
ATOM 612 O O . ALA A 1 87 ? 16.609 -6.325 -22.036 1.00 70.38 87 ALA A O 1
ATOM 613 N N . SER A 1 88 ? 18.794 -6.917 -21.865 1.00 74.50 88 SER A N 1
ATOM 614 C CA . SER A 1 88 ? 19.340 -5.655 -22.359 1.00 74.50 88 SER A CA 1
ATOM 615 C C . SER A 1 88 ? 18.614 -5.253 -23.641 1.00 74.50 88 SER A C 1
ATOM 617 O O . SER A 1 88 ? 18.606 -5.995 -24.621 1.00 74.50 88 SER A O 1
ATOM 619 N N . ARG A 1 89 ? 17.983 -4.072 -23.629 1.00 73.38 89 ARG A N 1
ATOM 620 C CA . ARG A 1 89 ? 17.276 -3.500 -24.790 1.00 73.38 89 ARG A CA 1
ATOM 621 C C . ARG A 1 89 ? 18.240 -2.878 -25.795 1.00 73.38 89 ARG A C 1
ATOM 623 O O . ARG A 1 89 ? 17.835 -2.036 -26.596 1.00 73.38 89 ARG A O 1
ATOM 630 N N . ASP A 1 90 ? 19.512 -3.244 -25.710 1.00 80.62 90 ASP A N 1
ATOM 631 C CA . ASP A 1 90 ? 20.519 -2.745 -26.616 1.00 80.62 90 ASP A CA 1
ATOM 632 C C . ASP A 1 90 ? 20.281 -3.343 -28.003 1.00 80.62 90 ASP A C 1
ATOM 634 O O . ASP A 1 90 ? 20.509 -4.524 -28.261 1.00 80.62 90 ASP A O 1
ATOM 638 N N . THR A 1 91 ? 19.735 -2.502 -28.873 1.00 80.81 91 THR A N 1
ATOM 639 C CA . THR A 1 91 ? 19.479 -2.806 -30.281 1.00 80.81 91 THR A CA 1
ATOM 640 C C . THR A 1 91 ? 20.634 -2.358 -31.168 1.00 80.81 91 THR A C 1
ATOM 642 O O . THR A 1 91 ? 20.584 -2.589 -32.375 1.00 80.81 91 THR A O 1
ATOM 645 N N . LEU A 1 92 ? 21.671 -1.730 -30.597 1.00 78.62 92 LEU A N 1
ATOM 646 C CA . LEU A 1 92 ? 22.818 -1.269 -31.361 1.00 78.62 92 LEU A CA 1
ATOM 647 C C . LEU A 1 92 ? 23.648 -2.467 -31.806 1.00 78.62 92 LEU A C 1
ATOM 649 O O . LEU A 1 92 ? 24.089 -3.304 -31.010 1.00 78.62 92 LEU A O 1
ATOM 653 N N . SER A 1 93 ? 23.884 -2.524 -33.110 1.00 73.56 93 SER A N 1
ATOM 654 C CA . SER A 1 93 ? 24.801 -3.487 -33.692 1.00 73.56 93 SER A CA 1
ATOM 655 C C . SER A 1 93 ? 26.244 -3.130 -33.309 1.00 73.56 93 SER A C 1
ATOM 657 O O . SER A 1 93 ? 26.562 -1.988 -32.973 1.00 73.56 93 SER A O 1
ATOM 659 N N . ALA A 1 94 ? 27.162 -4.100 -33.370 1.00 71.56 94 ALA A N 1
ATOM 660 C CA . ALA A 1 94 ? 28.584 -3.837 -33.115 1.00 71.56 94 ALA A CA 1
ATOM 661 C C . ALA A 1 94 ? 29.164 -2.756 -34.053 1.00 71.56 94 ALA A C 1
ATOM 663 O O . ALA A 1 94 ? 30.110 -2.063 -33.683 1.00 71.56 94 ALA A O 1
ATOM 664 N N . THR A 1 95 ? 28.564 -2.588 -35.233 1.00 67.56 95 THR A N 1
ATOM 665 C CA . THR A 1 95 ? 28.915 -1.571 -36.226 1.00 67.56 95 THR A CA 1
ATOM 666 C C . THR A 1 95 ? 28.501 -0.165 -35.785 1.00 67.56 95 THR A C 1
ATOM 668 O O . THR A 1 95 ? 29.262 0.772 -36.000 1.00 67.56 95 THR A O 1
ATOM 671 N N . ASP A 1 96 ? 27.370 -0.015 -35.089 1.00 72.38 96 ASP A N 1
ATOM 672 C CA . ASP A 1 96 ? 26.907 1.281 -34.559 1.00 72.38 96 ASP A CA 1
ATOM 673 C C . ASP A 1 96 ? 27.751 1.760 -33.372 1.00 72.38 96 ASP A C 1
ATOM 675 O O . ASP A 1 96 ? 27.818 2.952 -33.072 1.00 72.38 96 ASP A O 1
ATOM 679 N N . ARG A 1 97 ? 28.420 0.823 -32.689 1.00 71.38 97 ARG A N 1
ATOM 680 C CA . ARG A 1 97 ? 29.350 1.128 -31.595 1.00 71.38 97 ARG A CA 1
ATOM 681 C C . ARG A 1 97 ? 30.729 1.570 -32.090 1.00 71.38 97 ARG A C 1
ATOM 683 O O . ARG A 1 97 ? 31.555 1.967 -31.267 1.00 71.38 97 ARG A O 1
ATOM 690 N N . ALA A 1 98 ? 31.005 1.502 -33.395 1.00 74.31 98 ALA A N 1
ATOM 691 C CA . ALA A 1 98 ? 32.266 1.974 -33.942 1.00 74.31 98 ALA A CA 1
ATOM 692 C C . ALA A 1 98 ? 32.264 3.515 -34.007 1.00 74.31 98 ALA A C 1
ATOM 694 O O . ALA A 1 98 ? 31.404 4.107 -34.660 1.00 74.31 98 ALA A O 1
ATOM 695 N N . PRO A 1 99 ? 33.220 4.199 -33.353 1.00 66.62 99 PRO A N 1
ATOM 696 C CA . PRO A 1 99 ? 33.329 5.642 -33.473 1.00 66.62 99 PRO A CA 1
ATOM 697 C C . PRO A 1 99 ? 33.611 6.046 -34.927 1.00 66.62 99 PRO A C 1
ATOM 699 O O . PRO A 1 99 ? 34.573 5.566 -35.526 1.00 66.62 99 PRO A O 1
ATOM 702 N N . ALA A 1 100 ? 32.827 6.991 -35.460 1.00 67.38 100 ALA A N 1
ATOM 703 C CA . ALA A 1 100 ? 32.887 7.456 -36.854 1.00 67.38 100 ALA A CA 1
ATOM 704 C C . ALA A 1 100 ? 34.258 8.007 -37.312 1.00 67.38 100 ALA A C 1
ATOM 706 O O . ALA A 1 100 ? 34.470 8.234 -38.499 1.00 67.38 100 ALA A O 1
ATOM 707 N N . TRP A 1 101 ? 35.190 8.237 -36.383 1.00 65.12 101 TRP A N 1
ATOM 708 C CA . TRP A 1 101 ? 36.515 8.793 -36.653 1.00 65.12 101 TRP A CA 1
ATOM 709 C C . TRP A 1 101 ? 37.618 7.746 -36.858 1.00 65.12 101 TRP A C 1
ATOM 711 O O . TRP A 1 101 ? 38.732 8.128 -37.220 1.00 65.12 101 TRP A O 1
ATOM 721 N N . ARG A 1 102 ? 37.355 6.440 -36.679 1.00 60.28 102 ARG A N 1
ATOM 722 C CA . ARG A 1 102 ? 38.276 5.419 -37.208 1.00 60.28 102 ARG A CA 1
ATOM 723 C C . ARG A 1 102 ? 38.055 5.314 -38.710 1.00 60.28 102 ARG A C 1
ATOM 725 O O . ARG A 1 102 ? 37.278 4.496 -39.191 1.00 60.28 102 ARG A O 1
ATOM 732 N N . GLY A 1 103 ? 38.704 6.244 -39.407 1.00 56.00 103 GLY A N 1
ATOM 733 C CA . GLY A 1 103 ? 38.730 6.338 -40.850 1.00 56.00 103 GLY A CA 1
ATOM 734 C C . GLY A 1 103 ? 39.034 4.988 -41.482 1.00 56.00 103 GLY A C 1
ATOM 735 O O . GLY A 1 103 ? 39.872 4.226 -41.005 1.00 56.00 103 GLY A O 1
ATOM 736 N N . ILE A 1 104 ? 38.294 4.731 -42.551 1.00 57.53 104 ILE A N 1
ATOM 737 C CA . ILE A 1 104 ? 38.590 3.796 -43.628 1.00 57.53 104 ILE A CA 1
ATOM 738 C C . ILE A 1 104 ? 40.114 3.639 -43.751 1.00 57.53 104 ILE A C 1
ATOM 740 O O . ILE A 1 104 ? 40.795 4.598 -44.117 1.00 57.53 104 ILE A O 1
ATOM 744 N N . GLU A 1 105 ? 40.647 2.456 -43.433 1.00 58.03 105 GLU A N 1
ATOM 745 C CA . GLU A 1 105 ? 41.991 2.076 -43.867 1.00 58.03 105 GLU A CA 1
ATOM 746 C C . GLU A 1 105 ? 41.959 2.080 -45.397 1.00 58.03 105 GLU A C 1
ATOM 748 O O . GLU A 1 105 ? 41.422 1.179 -46.047 1.00 58.03 105 GLU A O 1
ATOM 753 N N . ALA A 1 106 ? 42.429 3.190 -45.966 1.00 53.38 106 ALA A N 1
ATOM 754 C CA . ALA A 1 106 ? 42.668 3.320 -47.384 1.00 53.38 106 ALA A CA 1
ATOM 755 C C . ALA A 1 106 ? 43.734 2.285 -47.753 1.00 53.38 106 ALA A C 1
ATOM 757 O O . ALA A 1 106 ? 44.853 2.322 -47.244 1.00 53.38 106 ALA A O 1
ATOM 758 N N . ARG A 1 107 ? 43.295 1.338 -48.580 1.00 48.03 107 ARG A N 1
ATOM 759 C CA . ARG A 1 107 ? 44.100 0.370 -49.323 1.00 48.03 107 ARG A CA 1
ATOM 760 C C . ARG A 1 107 ? 45.365 0.988 -49.914 1.00 48.03 107 ARG A C 1
ATOM 762 O O . ARG A 1 107 ? 45.252 2.097 -50.482 1.00 48.03 107 ARG A O 1
#